Protein AF-A0A2V9QTV0-F1 (afdb_monomer_lite)

Foldseek 3Di:
DAAEEEEAQAQVRLQVCVLCLVVVGFYEYEHQPPVDDDPQDDDRFGNADSDFQWCFFCDPPDPSVVVLVVCVVSVGPLSVQLVVQADDDPRTSGGDRVSSRVVSRVVQVPRPRYHYDNRQDQEDDPVHNYHYDRPPCRDPSNVVRVVVVVVVVVVVVVVVVVVPDPPPDDDDD

Sequence (173 aa):
MRGIRIIGAGLAGSEAAWQCARRGVPVDLYEMRPVRSTPAHQTSDFAELVCSNSLKSESENTAPWLLKEEMRRSGSLLIEIARECAVPAGHALAVDRAQFSARVTEAISREPLIKIHREEVTSIDESEITIIATGPLTSDALAGEIARLSTECVARTFLSEAETEPDSGPDRT

Radius of gyration: 21.35 Å; chains: 1; bounding box: 38×53×77 Å

Structure (mmCIF, N/CA/C/O backbone):
data_AF-A0A2V9QTV0-F1
#
_entry.id   AF-A0A2V9QTV0-F1
#
loop_
_atom_site.group_PDB
_atom_site.id
_atom_site.type_symbol
_atom_site.label_atom_id
_atom_site.label_alt_id
_atom_site.label_comp_id
_atom_site.label_asym_id
_atom_site.label_entity_id
_atom_site.label_seq_id
_atom_site.pdbx_PDB_ins_code
_atom_site.Cartn_x
_atom_site.Cartn_y
_atom_site.Cartn_z
_atom_site.occupancy
_atom_site.B_iso_or_equiv
_atom_site.auth_seq_id
_atom_site.auth_comp_id
_atom_site.auth_asym_id
_atom_site.auth_atom_id
_atom_site.pdbx_PDB_model_num
ATOM 1 N N . MET A 1 1 ? -23.037 -8.102 6.184 1.00 54.50 1 MET A N 1
ATOM 2 C CA . MET A 1 1 ? -21.680 -8.612 6.478 1.00 54.50 1 MET A CA 1
ATOM 3 C C . MET A 1 1 ? -20.924 -7.475 7.153 1.00 54.50 1 MET A C 1
ATOM 5 O O . MET A 1 1 ? -21.114 -6.345 6.721 1.00 54.50 1 MET A O 1
ATOM 9 N N . ARG A 1 2 ? -20.182 -7.723 8.240 1.00 79.31 2 ARG A N 1
ATOM 10 C CA . ARG A 1 2 ? -19.378 -6.675 8.898 1.00 79.31 2 ARG A CA 1
ATOM 11 C C . ARG A 1 2 ? -18.207 -6.329 7.961 1.00 79.31 2 ARG A C 1
ATOM 13 O O . ARG A 1 2 ? -17.613 -7.255 7.415 1.00 79.31 2 ARG A O 1
ATOM 20 N N . GLY A 1 3 ? -17.965 -5.044 7.699 1.00 91.25 3 GLY A N 1
ATOM 21 C CA . GLY A 1 3 ? -16.878 -4.597 6.818 1.00 91.25 3 GLY A CA 1
ATOM 22 C C . GLY A 1 3 ? -15.503 -4.745 7.464 1.00 91.25 3 GLY A C 1
ATOM 23 O O . GLY A 1 3 ? -15.407 -4.991 8.667 1.00 91.25 3 GLY A O 1
ATOM 24 N N . ILE A 1 4 ? -14.453 -4.622 6.654 1.00 97.44 4 ILE A N 1
ATOM 25 C CA . ILE A 1 4 ? -13.061 -4.615 7.118 1.00 97.44 4 ILE A CA 1
ATOM 26 C C . ILE A 1 4 ? -12.554 -3.180 7.117 1.00 97.44 4 ILE A C 1
ATOM 28 O O . ILE A 1 4 ? -12.678 -2.459 6.125 1.00 97.44 4 ILE A O 1
ATOM 32 N N . ARG A 1 5 ? -11.927 -2.787 8.219 1.00 97.94 5 ARG A N 1
ATOM 33 C CA . ARG A 1 5 ? -11.248 -1.504 8.333 1.00 97.94 5 ARG A CA 1
ATOM 34 C C . ARG A 1 5 ? -9.804 -1.644 7.874 1.00 97.94 5 ARG A C 1
ATOM 36 O O . ARG A 1 5 ? -9.120 -2.587 8.263 1.00 97.94 5 ARG A O 1
ATOM 43 N N . ILE A 1 6 ? -9.322 -0.723 7.048 1.00 98.69 6 ILE A N 1
ATOM 44 C CA . ILE A 1 6 ? -7.938 -0.726 6.560 1.00 98.69 6 ILE A CA 1
ATOM 45 C C . ILE A 1 6 ? -7.332 0.648 6.805 1.00 98.69 6 ILE A C 1
ATOM 47 O O . ILE A 1 6 ? -7.857 1.650 6.327 1.00 98.69 6 ILE A O 1
ATOM 51 N N . ILE A 1 7 ? -6.231 0.703 7.552 1.00 98.56 7 ILE A N 1
ATOM 52 C CA . ILE A 1 7 ? -5.574 1.955 7.936 1.00 98.56 7 ILE A CA 1
ATOM 53 C C . ILE A 1 7 ? -4.277 2.120 7.143 1.00 98.56 7 ILE A C 1
ATOM 55 O O . ILE A 1 7 ? -3.339 1.341 7.306 1.00 98.56 7 ILE A O 1
ATOM 59 N N . GLY A 1 8 ? -4.221 3.166 6.320 1.00 98.44 8 GLY A N 1
ATOM 60 C CA . GLY A 1 8 ? -3.129 3.490 5.406 1.00 98.44 8 GLY A CA 1
ATOM 61 C C . GLY A 1 8 ? -3.420 3.017 3.983 1.00 98.44 8 GLY A C 1
ATOM 62 O O . GLY A 1 8 ? -3.658 1.834 3.762 1.00 98.44 8 GLY A O 1
ATOM 63 N N . ALA A 1 9 ? -3.334 3.916 2.999 1.00 98.31 9 ALA A N 1
ATOM 64 C CA . ALA A 1 9 ? -3.532 3.606 1.581 1.00 98.31 9 ALA A CA 1
ATOM 65 C C . ALA A 1 9 ? -2.201 3.603 0.805 1.00 98.31 9 ALA A C 1
ATOM 67 O O . ALA A 1 9 ? -2.104 4.050 -0.340 1.00 98.31 9 ALA A O 1
ATOM 68 N N . GLY A 1 10 ? -1.143 3.080 1.434 1.00 97.81 10 GLY A N 1
ATOM 69 C CA . GLY A 1 10 ? 0.107 2.735 0.751 1.00 97.81 10 GLY A CA 1
ATOM 70 C C . GLY A 1 10 ? -0.064 1.523 -0.175 1.00 97.81 10 GLY A C 1
ATOM 71 O O . GLY A 1 10 ? -1.184 1.113 -0.485 1.00 97.81 10 GLY A O 1
ATOM 72 N N . LEU A 1 11 ? 1.048 0.908 -0.592 1.00 98.19 11 LEU A N 1
ATOM 73 C CA . LEU A 1 11 ? 1.012 -0.295 -1.441 1.00 98.19 11 LEU A CA 1
ATOM 74 C C . LEU A 1 11 ? 0.181 -1.417 -0.788 1.00 98.19 11 LEU A C 1
ATOM 76 O O . LEU A 1 11 ? -0.779 -1.909 -1.371 1.00 98.19 11 LEU A O 1
ATOM 80 N N . ALA A 1 12 ? 0.499 -1.772 0.460 1.00 98.50 12 ALA A N 1
ATOM 81 C CA . ALA A 1 12 ? -0.177 -2.867 1.153 1.00 98.50 12 ALA A CA 1
ATOM 82 C C . ALA A 1 12 ? -1.675 -2.599 1.373 1.00 98.50 12 ALA A C 1
ATOM 84 O O . ALA A 1 12 ? -2.494 -3.471 1.099 1.00 98.50 12 ALA A O 1
ATOM 85 N N . GLY A 1 13 ? -2.046 -1.399 1.826 1.00 98.69 13 GLY A N 1
ATOM 86 C CA . GLY A 1 13 ? -3.443 -1.078 2.121 1.00 98.69 13 GLY A CA 1
ATOM 87 C C . GLY A 1 13 ? -4.319 -0.959 0.878 1.00 98.69 13 GLY A C 1
ATOM 88 O O . GLY A 1 13 ? -5.448 -1.443 0.884 1.00 98.69 13 GLY A O 1
ATOM 89 N N . SER A 1 14 ? -3.782 -0.404 -0.214 1.00 98.69 14 SER A N 1
ATOM 90 C CA . SER A 1 14 ? -4.500 -0.331 -1.495 1.00 98.69 14 SER A CA 1
ATOM 91 C C . SER A 1 14 ? -4.779 -1.727 -2.055 1.00 98.69 14 SER A C 1
ATOM 93 O O . SER A 1 14 ? -5.902 -2.020 -2.461 1.00 98.69 14 SER A O 1
ATOM 95 N N . GLU A 1 15 ? -3.782 -2.617 -2.026 1.00 98.75 15 GLU A N 1
ATOM 96 C CA . GLU A 1 15 ? -3.958 -3.999 -2.479 1.00 98.75 15 GLU A CA 1
ATOM 97 C C . GLU A 1 15 ? -4.890 -4.781 -1.540 1.00 98.75 15 GLU A C 1
ATOM 99 O O . GLU A 1 15 ? -5.775 -5.489 -2.009 1.00 98.75 15 GLU A O 1
ATOM 104 N N . ALA A 1 16 ? -4.780 -4.610 -0.218 1.00 98.75 16 ALA A N 1
ATOM 105 C CA . ALA A 1 16 ? -5.687 -5.247 0.737 1.00 98.75 16 ALA A CA 1
ATOM 106 C C . ALA A 1 16 ? -7.150 -4.823 0.519 1.00 98.75 16 ALA A C 1
ATOM 108 O O . ALA A 1 16 ? -8.038 -5.679 0.489 1.00 98.75 16 ALA A O 1
ATOM 109 N N . ALA A 1 17 ? -7.399 -3.526 0.305 1.00 98.75 17 ALA A N 1
ATOM 110 C CA . ALA A 1 17 ? -8.730 -3.000 0.014 1.00 98.75 17 ALA A CA 1
ATOM 111 C C . ALA A 1 17 ? -9.296 -3.599 -1.279 1.00 98.75 17 ALA A C 1
ATOM 113 O O . ALA A 1 17 ? -10.425 -4.095 -1.294 1.00 98.75 17 ALA A O 1
ATOM 114 N N . TRP A 1 18 ? -8.478 -3.634 -2.335 1.00 98.75 18 TRP A N 1
ATOM 115 C CA . TRP A 1 18 ? -8.844 -4.252 -3.605 1.00 98.75 18 TRP A CA 1
ATOM 116 C C . TRP A 1 18 ? -9.209 -5.729 -3.441 1.00 98.75 18 TRP A C 1
ATOM 118 O O . TRP A 1 18 ? -10.280 -6.166 -3.863 1.00 98.75 18 TRP A O 1
ATOM 128 N N . GLN A 1 19 ? -8.360 -6.504 -2.766 1.00 98.62 19 GLN A N 1
ATOM 129 C CA . GLN A 1 19 ? -8.567 -7.938 -2.573 1.00 98.62 19 GLN A CA 1
ATOM 130 C C . GLN A 1 19 ? -9.820 -8.248 -1.734 1.00 98.62 19 GLN A C 1
ATOM 132 O O . GLN A 1 19 ? -10.504 -9.239 -2.014 1.00 98.62 19 GLN A O 1
ATOM 137 N N . CYS A 1 20 ? -10.154 -7.411 -0.747 1.00 98.19 20 CYS A N 1
ATOM 138 C CA . CYS A 1 20 ? -11.400 -7.527 0.018 1.00 98.19 20 CYS A CA 1
ATOM 139 C C . CYS A 1 20 ? -12.626 -7.252 -0.866 1.00 98.19 20 CYS A C 1
ATOM 141 O O . CYS A 1 20 ? -13.544 -8.076 -0.920 1.00 98.19 20 CYS A O 1
ATOM 143 N N . ALA A 1 21 ? -12.605 -6.158 -1.634 1.00 97.94 21 ALA A N 1
ATOM 144 C CA . ALA A 1 21 ? -13.695 -5.790 -2.535 1.00 97.94 21 ALA A CA 1
ATOM 145 C C . ALA A 1 21 ? -13.945 -6.857 -3.615 1.00 97.94 21 ALA A C 1
ATOM 147 O O . ALA A 1 21 ? -15.086 -7.253 -3.851 1.00 97.94 21 ALA A O 1
ATOM 148 N N . ARG A 1 22 ? -12.883 -7.424 -4.208 1.00 97.81 22 ARG A N 1
ATOM 149 C CA . ARG A 1 22 ? -12.989 -8.530 -5.182 1.00 97.81 22 ARG A CA 1
ATOM 150 C C . ARG A 1 22 ? -13.622 -9.803 -4.604 1.00 97.81 22 ARG A C 1
ATOM 152 O O . ARG A 1 22 ? -14.095 -10.641 -5.366 1.00 97.81 22 ARG A O 1
ATOM 159 N N . ARG A 1 23 ? -13.665 -9.943 -3.275 1.00 97.00 23 ARG A N 1
ATOM 160 C CA . ARG A 1 23 ? -14.323 -11.045 -2.548 1.00 97.00 23 ARG A CA 1
ATOM 161 C C . ARG A 1 23 ? -15.694 -10.660 -1.981 1.00 97.00 23 ARG A C 1
ATOM 163 O O . ARG A 1 23 ? -16.270 -11.426 -1.216 1.00 97.00 23 ARG A O 1
ATOM 170 N N . GLY A 1 24 ? -16.226 -9.494 -2.354 1.00 97.38 24 GLY A N 1
ATOM 171 C CA . GLY A 1 24 ? -17.535 -9.020 -1.904 1.00 97.38 24 GLY A CA 1
ATOM 172 C C . GLY A 1 24 ? -17.557 -8.515 -0.460 1.00 97.38 24 GLY A C 1
ATOM 173 O O . GLY A 1 24 ? -18.635 -8.396 0.121 1.00 97.38 24 GLY A O 1
ATOM 174 N N . VAL A 1 25 ? -16.391 -8.234 0.133 1.00 98.00 25 VAL A N 1
ATOM 175 C CA . VAL A 1 25 ? -16.286 -7.717 1.502 1.00 98.00 25 VAL A CA 1
ATOM 176 C C . VAL A 1 25 ? -16.165 -6.190 1.453 1.00 98.00 25 VAL A C 1
ATOM 178 O O . VAL A 1 25 ? -15.229 -5.694 0.824 1.00 98.00 25 VAL A O 1
ATOM 181 N N . PRO A 1 26 ? -17.084 -5.435 2.086 1.00 98.19 26 PRO A N 1
ATOM 182 C CA . PRO A 1 26 ? -17.003 -3.979 2.117 1.00 98.19 26 PRO A CA 1
ATOM 183 C C . PRO A 1 26 ? -15.820 -3.509 2.969 1.00 98.19 26 PRO A C 1
ATOM 185 O O . PRO A 1 26 ? -15.489 -4.133 3.982 1.00 98.19 26 PRO A O 1
ATOM 188 N N . VAL A 1 27 ? -15.204 -2.404 2.557 1.00 98.62 27 VAL A N 1
ATOM 189 C CA . VAL A 1 27 ? -13.986 -1.848 3.150 1.00 98.62 27 VAL A CA 1
ATOM 190 C C . VAL A 1 27 ? -14.187 -0.388 3.525 1.00 98.62 27 VAL A C 1
ATOM 192 O O . VAL A 1 27 ? -14.636 0.409 2.702 1.00 98.62 27 VAL A O 1
ATOM 195 N N . ASP A 1 28 ? -13.749 -0.027 4.726 1.00 98.38 28 ASP A N 1
ATOM 196 C CA . ASP A 1 28 ? -13.494 1.357 5.119 1.00 98.38 28 ASP A CA 1
ATOM 197 C C . ASP A 1 28 ? -11.974 1.598 5.076 1.00 98.38 28 ASP A C 1
ATOM 199 O O . ASP A 1 28 ? -11.229 1.126 5.939 1.00 98.38 28 ASP A O 1
ATOM 203 N N . LEU A 1 29 ? -11.505 2.286 4.029 1.00 98.75 29 LEU A N 1
ATOM 204 C CA . LEU A 1 29 ? -10.092 2.578 3.778 1.00 98.75 29 LEU A CA 1
ATOM 205 C C . LEU A 1 29 ? -9.747 3.982 4.278 1.00 98.75 29 LEU A C 1
ATOM 207 O O . LEU A 1 29 ? -10.235 4.978 3.744 1.00 98.75 29 LEU A O 1
ATOM 211 N N . TYR A 1 30 ? -8.864 4.056 5.264 1.00 98.62 30 TYR A N 1
ATOM 212 C CA . TYR A 1 30 ? -8.412 5.297 5.880 1.00 98.62 30 TYR A CA 1
ATOM 213 C C . TYR A 1 30 ? -7.056 5.712 5.318 1.00 98.62 30 TYR A C 1
ATOM 215 O O . TYR A 1 30 ? -6.112 4.924 5.289 1.00 98.62 30 TYR A O 1
ATOM 223 N N . GLU A 1 31 ? -6.934 6.971 4.918 1.00 98.31 31 GLU A N 1
ATOM 224 C CA . GLU A 1 31 ? -5.672 7.579 4.510 1.00 98.31 31 GLU A CA 1
ATOM 225 C C . GLU A 1 31 ? -5.560 8.969 5.126 1.00 98.31 31 GLU A C 1
ATOM 227 O O . GLU A 1 31 ? -6.376 9.849 4.853 1.00 98.31 31 GLU A O 1
ATOM 232 N N . MET A 1 32 ? -4.520 9.174 5.934 1.00 97.06 32 MET A N 1
ATOM 233 C CA . MET A 1 32 ? -4.309 10.448 6.615 1.00 97.06 32 MET A CA 1
ATOM 234 C C . MET A 1 32 ? -3.955 11.577 5.643 1.00 97.06 32 MET A C 1
ATOM 236 O O . MET A 1 32 ? -4.240 12.740 5.919 1.00 97.06 32 MET A O 1
ATOM 240 N N . ARG A 1 33 ? -3.370 11.269 4.481 1.00 96.56 33 ARG A N 1
ATOM 241 C CA . ARG A 1 33 ? -3.066 12.257 3.438 1.00 96.56 33 ARG A CA 1
ATOM 242 C C . ARG A 1 33 ? -4.340 12.663 2.680 1.00 96.56 33 ARG A C 1
ATOM 244 O O . ARG A 1 33 ? -5.156 11.801 2.359 1.00 96.56 33 ARG A O 1
ATOM 251 N N . PRO A 1 34 ? -4.512 13.946 2.308 1.00 95.12 34 PRO A N 1
ATOM 252 C CA . PRO A 1 34 ? -3.566 15.052 2.485 1.00 95.12 34 PRO A CA 1
ATOM 253 C C . PRO A 1 34 ? -3.650 15.763 3.845 1.00 95.12 34 PRO A C 1
ATOM 255 O O . PRO A 1 34 ? -2.840 16.652 4.086 1.00 95.12 34 PRO A O 1
ATOM 258 N N . VAL A 1 35 ? -4.601 15.407 4.717 1.00 94.44 35 VAL A N 1
ATOM 259 C CA . VAL A 1 35 ? -4.840 16.099 6.002 1.00 94.44 35 VAL A CA 1
ATOM 260 C C . VAL A 1 35 ? -3.583 16.115 6.875 1.00 94.44 35 VAL A C 1
ATOM 262 O O . VAL A 1 35 ? -3.216 17.158 7.414 1.00 94.44 35 VAL A O 1
ATOM 265 N N . ARG A 1 36 ? -2.878 14.984 6.953 1.00 91.31 36 ARG A N 1
ATOM 266 C CA . ARG A 1 36 ? -1.552 14.861 7.560 1.00 91.31 36 ARG A CA 1
ATOM 267 C C . ARG A 1 36 ? -0.608 14.195 6.566 1.00 91.31 36 ARG A C 1
ATOM 269 O O . ARG A 1 36 ? -0.706 13.000 6.305 1.00 91.31 36 ARG A O 1
ATOM 276 N N . SER A 1 37 ? 0.298 14.979 5.987 1.00 89.62 37 SER A N 1
ATOM 277 C CA . SER A 1 37 ? 1.353 14.446 5.119 1.00 89.62 37 SER A CA 1
ATOM 278 C C . SER A 1 37 ? 2.605 14.071 5.910 1.00 89.62 37 SER A C 1
ATOM 280 O O . SER A 1 37 ? 2.750 14.418 7.083 1.00 89.62 37 SER A O 1
ATOM 282 N N . THR A 1 38 ? 3.527 13.370 5.256 1.00 88.31 38 THR A N 1
ATOM 283 C CA . THR A 1 38 ? 4.869 13.107 5.786 1.00 88.31 38 THR A CA 1
ATOM 284 C C . THR A 1 38 ? 5.915 13.770 4.888 1.00 88.31 38 THR A C 1
ATOM 286 O O . THR A 1 38 ? 5.627 14.025 3.719 1.00 88.31 38 THR A O 1
ATOM 289 N N . PRO A 1 39 ? 7.149 14.004 5.373 1.00 88.81 39 PRO A N 1
ATOM 290 C CA . PRO A 1 39 ? 8.202 14.620 4.561 1.00 88.81 39 PRO A CA 1
ATOM 291 C C . PRO A 1 39 ? 8.572 13.840 3.289 1.00 88.81 39 PRO A C 1
ATOM 293 O O . PRO A 1 39 ? 9.203 14.396 2.397 1.00 88.81 39 PRO A O 1
ATOM 296 N N . ALA A 1 40 ? 8.221 12.551 3.220 1.00 90.81 40 ALA A N 1
ATOM 297 C CA . ALA A 1 40 ? 8.537 11.693 2.084 1.00 90.81 40 ALA A CA 1
ATOM 298 C C . ALA A 1 40 ? 7.463 11.720 0.984 1.00 90.81 40 ALA A C 1
ATOM 300 O O . ALA A 1 40 ? 7.790 11.445 -0.168 1.00 90.81 40 ALA A O 1
ATOM 301 N N . HIS A 1 41 ? 6.209 12.030 1.328 1.00 92.81 41 HIS A N 1
ATOM 302 C CA . HIS A 1 41 ? 5.094 12.024 0.382 1.00 92.81 41 HIS A CA 1
ATOM 303 C C . HIS A 1 41 ? 4.876 13.414 -0.214 1.00 92.81 41 HIS A C 1
ATOM 305 O O . HIS A 1 41 ? 4.865 14.422 0.494 1.00 92.81 41 HIS A O 1
ATOM 311 N N . GLN A 1 42 ? 4.660 13.454 -1.520 1.00 92.50 42 GLN A N 1
ATOM 312 C CA . GLN A 1 42 ? 4.472 14.673 -2.302 1.00 92.50 42 GLN A CA 1
ATOM 313 C C . GLN A 1 42 ? 3.025 14.841 -2.767 1.00 92.50 42 GLN A C 1
ATOM 315 O O . GLN A 1 42 ? 2.651 15.922 -3.219 1.00 92.50 42 GLN A O 1
ATOM 320 N N . THR A 1 43 ? 2.205 13.793 -2.655 1.00 93.88 43 THR A N 1
ATOM 321 C CA . THR A 1 43 ? 0.833 13.779 -3.166 1.00 93.88 43 THR A CA 1
ATOM 322 C C . THR A 1 43 ? -0.167 13.268 -2.126 1.00 93.88 43 THR A C 1
ATOM 324 O O . THR A 1 43 ? 0.187 12.742 -1.067 1.00 93.88 43 THR A O 1
ATOM 327 N N . SER A 1 44 ? -1.453 13.409 -2.448 1.00 95.94 44 SER A N 1
ATOM 328 C CA . SER A 1 44 ? -2.553 12.739 -1.746 1.00 95.94 44 SER A CA 1
ATOM 329 C C . SER A 1 44 ? -2.872 11.352 -2.309 1.00 95.94 44 SER A C 1
ATOM 331 O O . SER A 1 44 ? -3.847 10.731 -1.875 1.00 95.94 44 SER A O 1
ATOM 333 N N . ASP A 1 45 ? -2.115 10.882 -3.295 1.00 98.00 45 ASP A N 1
ATOM 334 C CA . ASP A 1 45 ? -2.444 9.666 -4.018 1.00 98.00 45 ASP A CA 1
ATOM 335 C C . ASP A 1 45 ? -2.102 8.418 -3.198 1.00 98.00 45 ASP A C 1
ATOM 337 O O . ASP A 1 45 ? -1.190 8.374 -2.356 1.00 98.00 45 ASP A O 1
ATOM 341 N N . PHE A 1 46 ? -2.876 7.375 -3.454 1.00 98.50 46 PHE A N 1
ATOM 342 C CA . PHE A 1 46 ? -2.647 6.046 -2.922 1.00 98.50 46 PHE A CA 1
ATOM 343 C C . PHE A 1 46 ? -1.437 5.398 -3.591 1.00 98.50 46 PHE A C 1
ATOM 345 O O . PHE A 1 46 ? -1.067 5.740 -4.714 1.00 98.50 46 PHE A O 1
ATOM 352 N N . ALA A 1 47 ? -0.817 4.451 -2.886 1.00 98.00 47 ALA A N 1
ATOM 353 C CA . ALA A 1 47 ? 0.322 3.678 -3.384 1.00 98.00 47 ALA A CA 1
ATOM 354 C C . ALA A 1 47 ? 1.507 4.527 -3.909 1.00 98.00 47 ALA A C 1
ATOM 356 O O . ALA A 1 47 ? 2.282 4.064 -4.746 1.00 98.00 47 ALA A O 1
ATOM 357 N N . GLU A 1 48 ? 1.676 5.754 -3.406 1.00 97.50 48 GLU A N 1
ATOM 358 C CA . GLU A 1 48 ? 2.782 6.634 -3.788 1.00 97.50 48 GLU A CA 1
ATOM 359 C C . GLU A 1 48 ? 4.149 5.985 -3.498 1.00 97.50 48 GLU A C 1
ATOM 361 O O . GLU A 1 48 ? 4.426 5.513 -2.392 1.00 97.50 48 GLU A O 1
ATOM 366 N N . LEU A 1 49 ? 5.032 5.982 -4.501 1.00 96.19 49 LEU A N 1
ATOM 367 C CA . LEU A 1 49 ? 6.400 5.483 -4.374 1.00 96.19 49 LEU A CA 1
ATOM 368 C C . LEU A 1 49 ? 7.340 6.616 -3.949 1.00 96.19 49 LEU A C 1
ATOM 370 O O . LEU A 1 49 ? 7.741 7.437 -4.766 1.00 96.19 49 LEU A O 1
ATOM 374 N N . VAL A 1 50 ? 7.757 6.633 -2.684 1.00 93.06 50 VAL A N 1
ATOM 375 C CA . VAL A 1 50 ? 8.573 7.733 -2.124 1.00 93.06 50 VAL A CA 1
ATOM 376 C C . VAL A 1 50 ? 10.091 7.560 -2.283 1.00 93.06 50 VAL A C 1
ATOM 378 O O . VAL A 1 50 ? 10.859 8.468 -1.981 1.00 93.06 50 VAL A O 1
ATOM 381 N N . CYS A 1 51 ? 10.556 6.395 -2.745 1.00 90.69 51 CYS A N 1
ATOM 382 C CA . CYS A 1 51 ? 11.981 6.098 -2.917 1.00 90.69 51 CYS A CA 1
ATOM 383 C C . CYS A 1 51 ? 12.308 5.675 -4.360 1.00 90.69 51 CYS A C 1
ATOM 385 O O . CYS A 1 51 ? 12.309 6.493 -5.282 1.00 90.69 51 CYS A O 1
ATOM 387 N N . SER A 1 52 ? 12.598 4.398 -4.594 1.00 92.06 52 SER A N 1
ATOM 388 C CA . SER A 1 52 ? 12.804 3.862 -5.938 1.00 92.06 52 SER A CA 1
ATOM 389 C C . SER A 1 52 ? 11.479 3.761 -6.693 1.00 92.06 52 SER A C 1
ATOM 391 O O . SER A 1 52 ? 10.449 3.437 -6.110 1.00 92.06 52 SER A O 1
ATOM 393 N N . ASN A 1 53 ? 11.512 4.000 -8.003 1.00 94.88 53 ASN A N 1
ATOM 394 C CA . ASN A 1 53 ? 10.402 3.678 -8.900 1.00 94.88 53 ASN A CA 1
ATOM 395 C C . ASN A 1 53 ? 10.487 2.245 -9.457 1.00 94.88 53 ASN A C 1
ATOM 397 O O . ASN A 1 53 ? 9.719 1.889 -10.344 1.00 94.88 53 ASN A O 1
ATOM 401 N N . SER A 1 54 ? 11.437 1.435 -8.979 1.00 96.38 54 SER A N 1
ATOM 402 C CA . SER A 1 54 ? 11.608 0.045 -9.387 1.00 96.38 54 SER A CA 1
ATOM 403 C C . SER A 1 54 ? 10.882 -0.908 -8.440 1.00 96.38 54 SER A C 1
ATOM 405 O O . SER A 1 54 ? 11.194 -0.987 -7.253 1.00 96.38 54 SER A O 1
ATOM 407 N N . LEU A 1 55 ? 10.008 -1.734 -9.009 1.00 96.12 55 LEU A N 1
ATOM 408 C CA . LEU A 1 55 ? 9.404 -2.923 -8.405 1.00 96.12 55 LEU A CA 1
ATOM 409 C C . LEU A 1 55 ? 10.264 -4.177 -8.646 1.00 96.12 55 LEU A C 1
ATOM 411 O O . LEU A 1 55 ? 9.758 -5.297 -8.772 1.00 96.12 55 LEU A O 1
ATOM 415 N N . LYS A 1 56 ? 11.588 -3.980 -8.711 1.00 97.00 56 LYS A N 1
ATOM 416 C CA . LYS A 1 56 ? 12.623 -5.016 -8.826 1.00 97.00 56 LYS A CA 1
ATOM 417 C C . LYS A 1 56 ? 12.543 -5.844 -10.119 1.00 97.00 56 LYS A C 1
ATOM 419 O O . LYS A 1 56 ? 11.778 -5.553 -11.035 1.00 97.00 56 LYS A O 1
ATOM 424 N N . SER A 1 57 ? 13.418 -6.846 -10.194 1.00 95.88 57 SER A N 1
ATOM 425 C CA . SER A 1 57 ? 13.654 -7.704 -11.359 1.00 95.88 57 SER A CA 1
ATOM 426 C C . SER A 1 57 ? 12.378 -8.326 -11.921 1.00 95.88 57 SER A C 1
ATOM 428 O O . SER A 1 57 ? 11.557 -8.849 -11.172 1.00 95.88 57 SER A O 1
ATOM 430 N N . GLU A 1 58 ? 12.244 -8.274 -13.237 1.00 95.50 58 GLU A N 1
ATOM 431 C CA . GLU A 1 58 ? 11.258 -8.955 -14.075 1.00 95.50 58 GLU A CA 1
ATOM 432 C C . GLU A 1 58 ? 11.881 -10.150 -14.820 1.00 95.50 58 GLU A C 1
ATOM 434 O O . GLU A 1 58 ? 11.220 -10.797 -15.624 1.00 95.50 58 GLU A O 1
ATOM 439 N N . SER A 1 59 ? 13.151 -10.465 -14.549 1.00 96.50 59 SER A N 1
ATOM 440 C CA . SER A 1 59 ? 13.780 -11.681 -15.058 1.00 96.50 59 SER A CA 1
ATOM 441 C C . SER A 1 59 ? 13.172 -12.917 -14.402 1.00 96.50 59 SER A C 1
ATOM 443 O O . SER A 1 59 ? 13.116 -13.003 -13.168 1.00 96.50 59 SER A O 1
ATOM 445 N N . GLU A 1 60 ? 12.778 -13.881 -15.232 1.00 94.62 60 GLU A N 1
ATOM 446 C CA . GLU A 1 60 ? 12.243 -15.170 -14.798 1.00 94.62 60 GLU A CA 1
ATOM 447 C C . GLU A 1 60 ? 13.162 -15.861 -13.783 1.00 94.62 60 GLU A C 1
ATOM 449 O O . GLU A 1 60 ? 14.385 -15.701 -13.802 1.00 94.62 60 GLU A O 1
ATOM 454 N N . ASN A 1 61 ? 12.560 -16.636 -12.878 1.00 92.75 61 ASN A N 1
ATOM 455 C CA . ASN A 1 61 ? 13.241 -17.388 -11.815 1.00 92.75 61 ASN A CA 1
ATOM 456 C C . ASN A 1 61 ? 13.984 -16.540 -10.764 1.00 92.75 61 ASN A C 1
ATOM 458 O O . ASN A 1 61 ? 14.689 -17.086 -9.917 1.00 92.75 61 ASN A O 1
ATOM 462 N N . THR A 1 62 ? 13.808 -15.216 -10.755 1.00 97.50 62 THR A N 1
ATOM 463 C CA . THR A 1 62 ? 14.240 -14.377 -9.627 1.00 97.50 62 THR A CA 1
ATOM 464 C C . THR A 1 62 ? 13.146 -14.295 -8.560 1.00 97.50 62 THR A C 1
ATOM 466 O O . THR A 1 62 ? 11.961 -14.306 -8.885 1.00 97.50 62 THR A O 1
ATOM 469 N N . ALA A 1 63 ? 13.518 -14.165 -7.281 1.00 97.94 63 ALA A N 1
ATOM 470 C CA . ALA A 1 63 ? 12.536 -14.070 -6.193 1.00 97.94 63 ALA A CA 1
ATOM 471 C C . ALA A 1 63 ? 11.507 -12.928 -6.380 1.00 97.94 63 ALA A C 1
ATOM 473 O O . ALA A 1 63 ? 10.317 -13.178 -6.192 1.00 97.94 63 ALA A O 1
ATOM 474 N N . PRO A 1 64 ? 11.890 -11.705 -6.818 1.00 97.44 64 PRO A N 1
ATOM 475 C CA . PRO A 1 64 ? 10.909 -10.654 -7.086 1.00 97.44 64 PRO A CA 1
ATOM 476 C C . PRO A 1 64 ? 9.975 -10.982 -8.251 1.00 97.44 64 PRO A C 1
ATOM 478 O O . PRO A 1 64 ? 8.804 -10.617 -8.208 1.00 97.44 64 PRO A O 1
ATOM 481 N N . TRP A 1 65 ? 10.476 -11.656 -9.289 1.00 97.69 65 TRP A N 1
ATOM 482 C CA . TRP A 1 65 ? 9.638 -12.098 -10.399 1.00 97.69 65 TRP A CA 1
ATOM 483 C C . TRP A 1 65 ? 8.627 -13.149 -9.943 1.00 97.69 65 TRP A C 1
ATOM 485 O O . TRP A 1 65 ? 7.451 -13.011 -10.260 1.00 97.69 65 TRP A O 1
ATOM 495 N N . LEU A 1 66 ? 9.056 -14.136 -9.147 1.00 98.12 66 LEU A N 1
ATOM 496 C CA . LEU A 1 66 ? 8.167 -15.181 -8.635 1.00 98.12 66 LEU A CA 1
ATOM 497 C C . LEU A 1 66 ? 7.040 -14.585 -7.784 1.00 98.12 66 LEU A C 1
ATOM 499 O O . LEU A 1 66 ? 5.877 -14.892 -8.020 1.00 98.12 66 LEU A O 1
ATOM 503 N N . LEU A 1 67 ? 7.367 -13.661 -6.875 1.00 98.19 67 LEU A N 1
ATOM 504 C CA . LEU A 1 67 ? 6.353 -12.964 -6.082 1.00 98.19 67 LEU A CA 1
ATOM 505 C C . LEU A 1 67 ? 5.365 -12.199 -6.976 1.00 98.19 67 LEU A C 1
ATOM 507 O O . LEU A 1 67 ? 4.156 -12.266 -6.778 1.00 98.19 67 LEU A O 1
ATOM 511 N N . LYS A 1 68 ? 5.855 -11.493 -8.001 1.00 97.56 68 LYS A N 1
ATOM 512 C CA . LYS A 1 68 ? 4.976 -10.791 -8.949 1.00 97.56 68 LYS A CA 1
ATOM 513 C C . LYS A 1 68 ? 4.112 -11.751 -9.757 1.00 97.56 68 LYS A C 1
ATOM 515 O O . LYS A 1 68 ? 2.974 -11.415 -10.065 1.00 97.56 68 LYS A O 1
AT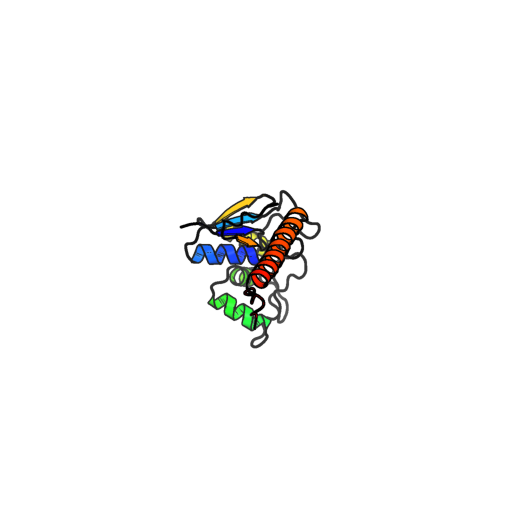OM 520 N N . GLU A 1 69 ? 4.619 -12.930 -10.084 1.00 97.75 69 GLU A N 1
ATOM 521 C CA . GLU A 1 69 ? 3.855 -13.966 -10.769 1.00 97.75 69 GLU A CA 1
ATOM 522 C C . GLU A 1 69 ? 2.729 -14.523 -9.884 1.00 97.75 69 GLU A C 1
ATOM 524 O O . GLU A 1 69 ? 1.590 -14.647 -10.337 1.00 97.75 69 GLU A O 1
ATOM 529 N N . GLU A 1 70 ? 2.988 -14.756 -8.597 1.00 97.94 70 GLU A N 1
ATOM 530 C CA . GLU A 1 70 ? 1.951 -15.106 -7.615 1.00 97.94 70 GLU A CA 1
ATOM 531 C C . GLU A 1 70 ? 0.901 -13.993 -7.482 1.00 97.94 70 GLU A C 1
ATOM 533 O O . GLU A 1 70 ? -0.306 -14.257 -7.487 1.00 97.94 70 GLU A O 1
ATOM 538 N N . MET A 1 71 ? 1.344 -12.734 -7.443 1.00 98.19 71 MET A N 1
ATOM 539 C CA . MET A 1 71 ? 0.461 -11.568 -7.399 1.00 98.19 71 MET A CA 1
ATOM 540 C C . MET A 1 71 ? -0.400 -11.443 -8.666 1.00 98.19 71 MET A C 1
ATOM 542 O O . MET A 1 71 ? -1.589 -11.144 -8.557 1.00 98.19 71 MET A O 1
ATOM 546 N N . ARG A 1 72 ? 0.139 -11.727 -9.862 1.00 97.50 72 ARG A N 1
ATOM 547 C CA . ARG A 1 72 ? -0.644 -11.760 -11.116 1.00 97.50 72 ARG A CA 1
ATOM 548 C C . ARG A 1 72 ? -1.730 -12.816 -11.071 1.00 97.50 72 ARG A C 1
ATOM 550 O O . ARG A 1 72 ? -2.880 -12.524 -11.382 1.00 97.50 72 ARG A O 1
ATOM 557 N N . ARG A 1 73 ? -1.381 -14.030 -10.643 1.00 97.81 73 ARG A N 1
ATOM 558 C CA . ARG A 1 73 ? -2.337 -15.141 -10.504 1.00 97.81 73 ARG A CA 1
ATOM 559 C C . ARG A 1 73 ? -3.411 -14.854 -9.459 1.00 97.81 73 ARG A C 1
ATOM 561 O O . ARG A 1 73 ? -4.520 -15.362 -9.574 1.00 97.81 73 ARG A O 1
ATOM 568 N N . SER A 1 74 ? -3.091 -14.008 -8.484 1.00 97.56 74 SER A N 1
ATOM 569 C CA . SER A 1 74 ? -4.016 -13.537 -7.450 1.00 97.56 74 SER A CA 1
ATOM 570 C C . SER A 1 74 ? -4.842 -12.311 -7.870 1.00 97.56 74 SER A C 1
ATOM 572 O O . SER A 1 74 ? -5.622 -11.806 -7.064 1.00 97.56 74 SER A O 1
ATOM 574 N N . GLY A 1 75 ? -4.691 -11.817 -9.105 1.00 98.06 75 GLY A N 1
ATOM 575 C CA . GLY A 1 75 ? -5.426 -10.652 -9.606 1.00 98.06 75 GLY A CA 1
ATOM 576 C C . GLY A 1 75 ? -5.016 -9.337 -8.938 1.00 98.06 75 GLY A C 1
ATOM 577 O O . GLY A 1 75 ? -5.883 -8.548 -8.562 1.00 98.06 75 GLY A O 1
ATOM 578 N N . SER A 1 76 ? -3.711 -9.125 -8.727 1.00 98.62 76 SER A N 1
ATOM 579 C CA . SER A 1 76 ? -3.198 -7.904 -8.095 1.00 98.62 76 SER A CA 1
ATOM 580 C C . SER A 1 76 ? -3.422 -6.657 -8.9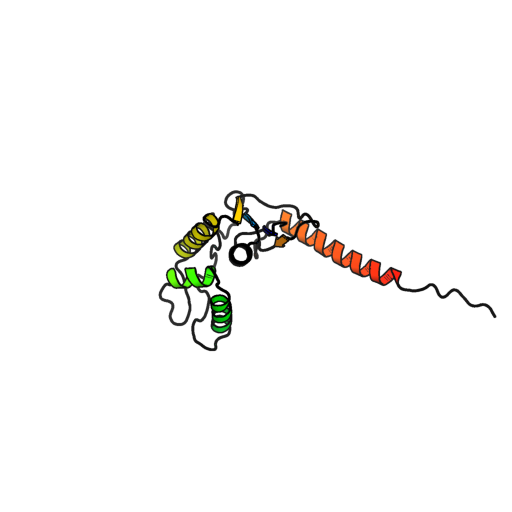47 1.00 98.62 76 SER A C 1
ATOM 582 O O . SER A 1 76 ? -2.917 -6.565 -10.069 1.00 98.62 76 SER A O 1
ATOM 584 N N . LEU A 1 77 ? -4.081 -5.661 -8.347 1.00 98.69 77 LEU A N 1
ATOM 585 C CA . LEU A 1 77 ? -4.289 -4.345 -8.952 1.00 98.69 77 LEU A CA 1
ATOM 586 C C . LEU A 1 77 ? -2.961 -3.621 -9.173 1.00 98.69 77 LEU A C 1
ATOM 588 O O . LEU A 1 77 ? -2.728 -3.042 -10.233 1.00 98.69 77 LEU A O 1
ATOM 592 N N . LEU A 1 78 ? -2.075 -3.652 -8.173 1.00 98.50 78 LEU A N 1
ATOM 593 C CA . LEU A 1 78 ? -0.811 -2.925 -8.247 1.00 98.50 78 LEU A CA 1
ATOM 594 C C . LEU A 1 78 ? 0.093 -3.472 -9.349 1.00 98.50 78 LEU A C 1
ATOM 596 O O . LEU A 1 78 ? 0.727 -2.690 -10.051 1.00 98.50 78 LEU A O 1
ATOM 600 N N . ILE A 1 79 ? 0.158 -4.794 -9.533 1.00 98.44 79 ILE A N 1
ATOM 601 C CA . ILE A 1 79 ? 0.985 -5.376 -10.598 1.00 98.44 79 ILE A CA 1
ATOM 602 C C . ILE A 1 79 ? 0.384 -5.122 -11.980 1.00 98.44 79 ILE A C 1
ATOM 604 O O . ILE A 1 79 ? 1.142 -4.887 -12.922 1.00 98.44 79 ILE A O 1
ATOM 608 N N . GLU A 1 80 ? -0.942 -5.121 -12.111 1.00 98.50 80 GLU A N 1
ATOM 609 C CA . GLU A 1 80 ? -1.620 -4.739 -13.353 1.00 98.50 80 GLU A CA 1
ATOM 610 C C . GLU A 1 80 ? -1.269 -3.297 -13.749 1.00 98.50 80 GLU A C 1
ATOM 612 O O . GLU A 1 80 ? -0.658 -3.075 -14.798 1.00 98.50 80 GLU A O 1
ATOM 617 N N . ILE A 1 81 ? -1.520 -2.337 -12.852 1.00 98.75 81 ILE A N 1
ATOM 618 C CA . ILE A 1 81 ? -1.249 -0.914 -13.098 1.00 98.75 81 ILE A CA 1
ATOM 619 C C . ILE A 1 81 ? 0.248 -0.658 -13.293 1.00 98.75 81 ILE A C 1
ATOM 621 O O . ILE A 1 81 ? 0.633 0.141 -14.147 1.00 98.75 81 ILE A O 1
ATOM 625 N N . ALA A 1 82 ? 1.120 -1.352 -12.556 1.00 98.38 82 ALA A N 1
ATOM 626 C CA . ALA A 1 82 ? 2.561 -1.206 -12.723 1.00 98.38 82 ALA A CA 1
ATOM 627 C C . ALA A 1 82 ? 3.035 -1.574 -14.133 1.00 98.38 82 ALA A C 1
ATOM 629 O O . ALA A 1 82 ? 3.937 -0.922 -14.655 1.00 98.38 82 ALA A O 1
ATOM 630 N N . ARG A 1 83 ? 2.448 -2.600 -14.763 1.00 97.12 83 ARG A N 1
ATOM 631 C CA . ARG A 1 83 ? 2.807 -2.973 -16.142 1.00 97.12 83 ARG A CA 1
ATOM 632 C C . ARG A 1 83 ? 2.382 -1.909 -17.146 1.00 97.12 83 ARG A C 1
ATOM 634 O O . ARG A 1 83 ? 3.103 -1.666 -18.106 1.00 97.12 83 ARG A O 1
ATOM 641 N N . GLU A 1 84 ? 1.236 -1.284 -16.922 1.00 98.06 84 GLU A N 1
ATOM 642 C CA . GLU A 1 84 ? 0.693 -0.245 -17.798 1.00 98.06 84 GLU A CA 1
ATOM 643 C C . GLU A 1 84 ? 1.431 1.094 -17.646 1.00 98.06 84 GLU A C 1
ATOM 645 O O . GLU A 1 84 ? 1.572 1.831 -18.617 1.00 98.06 84 GLU A O 1
ATOM 650 N N . CYS A 1 85 ? 1.955 1.382 -16.452 1.00 98.12 85 CYS A N 1
ATOM 651 C CA . CYS A 1 85 ? 2.766 2.569 -16.167 1.00 98.12 85 CYS A CA 1
ATOM 652 C C . CYS A 1 85 ? 4.278 2.317 -16.326 1.00 98.12 85 CYS A C 1
ATOM 654 O O . CYS A 1 85 ? 5.085 3.095 -15.810 1.00 98.12 85 CYS A O 1
ATOM 656 N N . ALA A 1 86 ? 4.681 1.211 -16.959 1.00 97.81 86 ALA A N 1
ATOM 657 C CA . ALA A 1 86 ? 6.076 0.797 -17.013 1.00 97.81 86 ALA A CA 1
ATOM 658 C C . ALA A 1 86 ? 6.943 1.749 -17.857 1.00 97.81 86 ALA A C 1
ATOM 660 O O . ALA A 1 86 ? 6.555 2.185 -18.940 1.00 97.81 86 ALA A O 1
ATOM 661 N N . VAL A 1 87 ? 8.163 2.013 -17.386 1.00 97.69 87 VAL A N 1
ATOM 662 C CA . VAL A 1 87 ? 9.194 2.793 -18.089 1.00 97.69 87 VAL A CA 1
ATOM 663 C C . VAL A 1 87 ? 10.451 1.941 -18.318 1.00 97.69 87 VAL A C 1
ATOM 665 O O . VAL A 1 87 ? 10.691 0.996 -17.561 1.00 97.69 87 VAL A O 1
ATOM 668 N N . PRO A 1 88 ? 11.286 2.239 -19.336 1.00 96.38 88 PRO A N 1
ATOM 669 C CA . PRO A 1 88 ? 12.492 1.456 -19.610 1.00 96.38 88 PRO A CA 1
ATOM 670 C C . PRO A 1 88 ? 13.445 1.379 -18.403 1.00 96.38 88 PRO A C 1
ATOM 672 O O . PRO A 1 88 ? 13.906 2.406 -17.909 1.00 96.38 88 PRO A O 1
ATOM 675 N N . ALA A 1 89 ? 13.769 0.162 -17.944 1.00 93.44 89 ALA A N 1
ATOM 676 C CA . ALA A 1 89 ? 14.647 -0.065 -16.785 1.00 93.44 89 ALA A CA 1
ATOM 677 C C . ALA A 1 89 ? 15.443 -1.385 -16.849 1.00 93.44 89 ALA A C 1
ATOM 679 O O . ALA A 1 89 ? 15.697 -2.042 -15.833 1.00 93.44 89 ALA A O 1
ATOM 680 N N . GLY A 1 90 ? 15.848 -1.787 -18.058 1.00 92.25 90 GLY A N 1
ATOM 681 C CA . GLY A 1 90 ? 16.588 -3.028 -18.284 1.00 92.25 90 GLY A CA 1
ATOM 682 C C . GLY A 1 90 ? 15.771 -4.245 -17.853 1.00 92.25 90 GLY A C 1
ATOM 683 O O . GLY A 1 90 ? 14.692 -4.487 -18.382 1.00 92.25 90 GLY A O 1
ATOM 684 N N . HIS A 1 91 ? 16.284 -4.998 -16.881 1.00 92.69 91 HIS A N 1
ATOM 685 C CA . HIS A 1 91 ? 15.627 -6.198 -16.358 1.00 92.69 91 HIS A CA 1
ATOM 686 C C . HIS A 1 91 ? 14.637 -5.930 -15.223 1.00 92.69 91 HIS A C 1
ATOM 688 O O . HIS A 1 91 ? 14.064 -6.879 -14.704 1.00 92.69 91 HIS A O 1
ATOM 694 N N . ALA A 1 92 ? 14.457 -4.689 -14.774 1.00 95.69 92 ALA A N 1
ATOM 695 C CA . ALA A 1 92 ? 13.528 -4.374 -13.696 1.00 95.69 92 ALA A CA 1
ATOM 696 C C . ALA A 1 92 ? 12.183 -3.876 -14.231 1.00 95.69 92 ALA A C 1
ATOM 698 O O . ALA A 1 92 ? 12.123 -3.184 -15.244 1.00 95.69 92 ALA A O 1
ATOM 699 N N . LEU A 1 93 ? 11.113 -4.147 -13.485 1.00 96.81 93 LEU A N 1
ATOM 700 C CA . LEU A 1 93 ? 9.854 -3.432 -13.649 1.00 96.81 93 LEU A CA 1
ATOM 701 C C . LEU A 1 93 ? 9.992 -2.083 -12.944 1.00 96.81 93 LEU A C 1
ATOM 703 O O . LEU A 1 93 ? 9.944 -2.030 -11.718 1.00 96.81 93 LEU A O 1
ATOM 707 N N . ALA A 1 94 ? 10.219 -1.007 -13.691 1.00 97.81 94 ALA A N 1
ATOM 708 C CA . ALA A 1 94 ? 10.146 0.351 -13.162 1.00 97.81 94 ALA A CA 1
ATOM 709 C C . ALA A 1 94 ? 8.923 1.067 -13.717 1.00 97.81 94 ALA A C 1
ATOM 711 O O . ALA A 1 94 ? 8.500 0.775 -14.832 1.00 97.81 94 ALA A O 1
ATOM 712 N N . VAL A 1 95 ? 8.377 2.003 -12.946 1.00 98.31 95 VAL A N 1
ATOM 713 C CA . VAL A 1 95 ? 7.143 2.715 -13.293 1.00 98.31 95 VAL A CA 1
ATOM 714 C C . VAL A 1 95 ? 7.348 4.225 -13.321 1.00 98.31 95 VAL A C 1
ATOM 716 O O . VAL A 1 95 ? 8.238 4.763 -12.650 1.00 98.31 95 VAL A O 1
ATOM 719 N N . ASP A 1 96 ? 6.503 4.926 -14.067 1.00 98.12 96 ASP A N 1
ATOM 720 C CA . ASP A 1 96 ? 6.252 6.340 -13.815 1.00 98.12 96 ASP A CA 1
ATOM 721 C C . ASP A 1 96 ? 5.484 6.463 -12.491 1.00 98.12 96 ASP A C 1
ATOM 723 O O . ASP A 1 96 ? 4.377 5.940 -12.349 1.00 98.12 96 ASP A O 1
ATOM 727 N N . ARG A 1 97 ? 6.096 7.111 -11.493 1.00 97.50 97 ARG A N 1
ATOM 728 C CA . ARG A 1 97 ? 5.547 7.161 -10.129 1.00 97.50 97 ARG A CA 1
ATOM 729 C C . ARG A 1 97 ? 4.201 7.877 -10.071 1.00 97.50 97 ARG A C 1
ATOM 731 O O . ARG A 1 97 ? 3.317 7.411 -9.362 1.00 97.50 97 ARG A O 1
ATOM 738 N N . ALA A 1 98 ? 4.072 8.988 -10.796 1.00 96.69 98 ALA A N 1
ATOM 739 C CA . ALA A 1 98 ? 2.886 9.831 -10.749 1.00 96.69 98 ALA A CA 1
ATOM 740 C C . ALA A 1 98 ? 1.722 9.161 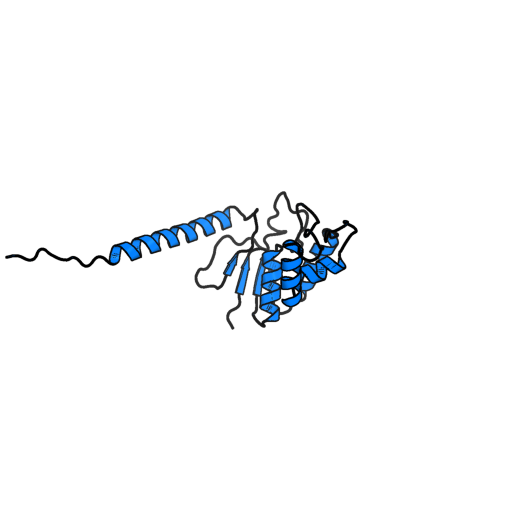-11.483 1.00 96.69 98 ALA A C 1
ATOM 742 O O . ALA A 1 98 ? 0.611 9.118 -10.961 1.00 96.69 98 ALA A O 1
ATOM 743 N N . GLN A 1 99 ? 1.973 8.561 -12.654 1.00 98.25 99 GLN A N 1
ATOM 744 C CA . GLN A 1 99 ? 0.938 7.770 -13.326 1.00 98.25 99 GLN A CA 1
ATOM 745 C C . GLN A 1 99 ? 0.531 6.549 -12.505 1.00 98.25 99 GLN A C 1
ATOM 747 O O . GLN A 1 99 ? -0.653 6.230 -12.436 1.00 98.25 99 GLN A O 1
ATOM 752 N N . PHE A 1 100 ? 1.490 5.861 -11.880 1.00 98.75 100 PHE A N 1
ATOM 753 C CA . PHE A 1 100 ? 1.204 4.701 -11.044 1.00 98.75 100 PHE A CA 1
ATOM 754 C C . PHE A 1 100 ? 0.273 5.058 -9.877 1.00 98.75 100 PHE A C 1
ATOM 756 O O . PHE A 1 100 ? -0.802 4.469 -9.762 1.00 98.75 100 PHE A O 1
ATOM 763 N N . SER A 1 101 ? 0.630 6.050 -9.055 1.00 98.44 101 SER A N 1
ATOM 764 C CA . SER A 1 101 ? -0.181 6.441 -7.894 1.00 98.44 101 SER A CA 1
ATOM 765 C C . SER A 1 101 ? -1.550 6.999 -8.293 1.00 98.44 101 SER A C 1
ATOM 767 O O . SER A 1 101 ? -2.565 6.639 -7.690 1.00 98.44 101 SER A O 1
ATOM 769 N N . ALA A 1 102 ? -1.610 7.812 -9.352 1.00 98.62 102 ALA A N 1
ATOM 770 C CA . ALA A 1 102 ? -2.862 8.380 -9.843 1.00 98.62 102 ALA A CA 1
ATOM 771 C C . ALA A 1 102 ? -3.835 7.289 -10.315 1.00 98.62 102 ALA A C 1
ATOM 773 O O . ALA A 1 102 ? -5.012 7.308 -9.951 1.00 98.62 102 ALA A O 1
ATOM 774 N N . ARG A 1 103 ? -3.347 6.293 -11.066 1.00 98.75 103 ARG A N 1
ATOM 775 C CA . ARG A 1 103 ? -4.189 5.201 -11.578 1.00 98.75 103 ARG A CA 1
ATOM 776 C C . ARG A 1 103 ? -4.634 4.240 -10.482 1.00 98.75 103 ARG A C 1
ATOM 778 O O . ARG A 1 103 ? -5.783 3.805 -10.505 1.00 98.75 103 ARG A O 1
ATOM 785 N N . VAL A 1 104 ? -3.782 3.959 -9.490 1.00 98.81 104 VAL A N 1
ATOM 786 C CA . VAL A 1 104 ? -4.206 3.196 -8.300 1.00 98.81 104 VAL A CA 1
ATOM 787 C C . VAL A 1 104 ? -5.312 3.950 -7.563 1.00 98.81 104 VAL A C 1
ATOM 789 O O . VAL A 1 104 ? -6.339 3.366 -7.222 1.00 98.81 104 VAL A O 1
ATOM 792 N N . THR A 1 105 ? -5.136 5.258 -7.369 1.00 98.75 105 THR A N 1
ATOM 793 C CA . THR A 1 105 ? -6.131 6.110 -6.706 1.00 98.75 105 THR A CA 1
ATOM 794 C C . THR A 1 105 ? -7.458 6.110 -7.453 1.00 98.75 105 THR A C 1
ATOM 796 O O . THR A 1 105 ? -8.505 5.934 -6.830 1.00 98.75 105 THR A O 1
ATOM 799 N N . GLU A 1 106 ? -7.432 6.256 -8.777 1.00 98.69 106 GLU A N 1
ATOM 800 C CA . GLU A 1 106 ? -8.623 6.224 -9.628 1.00 98.69 106 GLU A CA 1
ATOM 801 C C . GLU A 1 106 ? -9.357 4.880 -9.537 1.00 98.69 106 GLU A C 1
ATOM 803 O O . GLU A 1 106 ? -10.573 4.862 -9.339 1.00 98.69 106 GLU A O 1
ATOM 808 N N . ALA A 1 107 ? -8.630 3.764 -9.640 1.00 98.75 107 ALA A N 1
ATOM 809 C CA . ALA A 1 107 ? -9.211 2.426 -9.578 1.00 98.75 107 ALA A CA 1
ATOM 810 C C . ALA A 1 107 ? -9.876 2.152 -8.220 1.00 98.75 107 ALA A C 1
ATOM 812 O O . ALA A 1 107 ? -11.038 1.749 -8.176 1.00 98.75 107 ALA A O 1
ATOM 813 N N . ILE A 1 108 ? -9.178 2.442 -7.117 1.00 98.75 108 ILE A N 1
ATOM 814 C CA . ILE A 1 108 ? -9.709 2.261 -5.759 1.00 98.75 108 ILE A CA 1
ATOM 815 C C . ILE A 1 108 ? -10.902 3.189 -5.503 1.00 98.75 108 ILE A C 1
ATOM 817 O O . ILE A 1 108 ? -11.900 2.756 -4.937 1.00 98.75 108 ILE A O 1
ATOM 821 N N . SER A 1 109 ? -10.844 4.444 -5.956 1.00 98.56 109 SER A N 1
ATOM 822 C CA . SER A 1 109 ? -11.925 5.418 -5.733 1.00 98.56 109 SER A CA 1
ATOM 823 C C . SER A 1 109 ? -13.202 5.111 -6.518 1.00 98.56 109 SER A C 1
ATOM 825 O O . SER A 1 109 ? -14.265 5.628 -6.180 1.00 98.56 109 SER A O 1
ATOM 827 N N . ARG A 1 110 ? -13.114 4.299 -7.577 1.00 98.50 110 ARG A N 1
ATOM 828 C CA . ARG A 1 110 ? -14.268 3.861 -8.377 1.00 98.50 110 ARG A CA 1
ATOM 829 C C . ARG A 1 110 ? -14.898 2.563 -7.885 1.00 98.50 110 ARG A C 1
ATOM 831 O O . ARG A 1 110 ? -15.968 2.204 -8.371 1.00 98.50 110 ARG A O 1
ATOM 838 N N . GLU A 1 111 ? -14.256 1.856 -6.963 1.00 98.44 111 GLU A N 1
ATOM 839 C CA . GLU A 1 111 ? -14.757 0.587 -6.451 1.00 98.44 111 GLU A CA 1
ATOM 840 C C . GLU A 1 111 ? -15.895 0.820 -5.436 1.00 98.44 111 GLU A C 1
ATOM 842 O O . GLU A 1 111 ? -15.645 1.353 -4.355 1.00 98.44 111 GLU A O 1
ATOM 847 N N . PRO A 1 112 ? -17.143 0.401 -5.724 1.00 98.19 112 PRO A N 1
ATOM 848 C CA . PRO A 1 112 ? -18.296 0.685 -4.864 1.00 98.19 112 PRO A CA 1
ATOM 849 C C . PRO A 1 112 ? -18.230 0.046 -3.471 1.00 98.19 112 PRO A C 1
ATOM 851 O O . PRO A 1 112 ? -18.918 0.511 -2.562 1.00 98.19 112 PRO A O 1
ATOM 854 N N . LEU A 1 113 ? -17.444 -1.020 -3.288 1.00 98.31 113 LEU A N 1
ATOM 855 C CA . LEU A 1 113 ? -17.266 -1.658 -1.981 1.00 98.31 113 LEU A CA 1
ATOM 856 C C . LEU A 1 113 ? -16.187 -1.001 -1.112 1.00 98.31 113 LEU A C 1
ATOM 858 O O . LEU A 1 113 ? -16.042 -1.404 0.041 1.00 98.31 113 LEU A O 1
ATOM 862 N N . ILE A 1 114 ? -15.448 -0.012 -1.623 1.00 98.69 114 ILE A N 1
ATOM 863 C CA . ILE A 1 114 ? -14.402 0.684 -0.870 1.00 98.69 114 ILE A CA 1
ATOM 864 C C . ILE A 1 114 ? -14.874 2.102 -0.550 1.00 98.69 114 ILE A C 1
ATOM 866 O O . ILE A 1 114 ? -14.972 2.967 -1.419 1.00 98.69 114 ILE A O 1
ATOM 870 N N . LYS A 1 115 ? -15.125 2.365 0.731 1.00 98.56 115 LYS A N 1
ATOM 871 C CA . LYS A 1 115 ? -15.386 3.707 1.243 1.00 98.56 115 LYS A CA 1
ATOM 872 C C . LYS A 1 115 ? -14.079 4.333 1.714 1.00 98.56 115 LYS A C 1
ATOM 874 O O . LYS A 1 115 ? -13.403 3.793 2.583 1.00 98.56 115 LYS A O 1
ATOM 879 N N . ILE A 1 116 ? -13.734 5.481 1.141 1.00 98.69 116 ILE A N 1
ATOM 880 C CA . ILE A 1 116 ? -12.498 6.201 1.459 1.00 98.69 116 ILE A CA 1
ATOM 881 C C . ILE A 1 116 ? -12.761 7.242 2.547 1.00 98.69 116 ILE A C 1
ATOM 883 O O . ILE A 1 116 ? -13.657 8.077 2.410 1.00 98.69 116 ILE A O 1
ATOM 887 N N . HIS A 1 117 ? -11.911 7.245 3.570 1.00 98.38 117 HIS A N 1
ATOM 888 C CA . HIS A 1 117 ? -11.882 8.234 4.645 1.00 98.38 117 HIS A CA 1
ATOM 889 C C . HIS A 1 117 ? -10.541 8.968 4.621 1.00 98.38 117 HIS A C 1
ATOM 891 O O . HIS A 1 117 ? -9.477 8.353 4.707 1.00 98.38 117 HIS A O 1
ATOM 897 N N . ARG A 1 118 ? -10.586 10.293 4.465 1.00 97.94 118 ARG A N 1
ATOM 898 C CA . ARG A 1 118 ? -9.398 11.157 4.405 1.00 97.94 118 ARG A CA 1
ATOM 899 C C . ARG A 1 118 ? -9.134 11.779 5.771 1.00 97.94 118 ARG A C 1
ATOM 901 O O . ARG A 1 118 ? -9.404 12.958 5.975 1.00 97.94 118 ARG A O 1
ATOM 908 N N . GLU A 1 119 ? -8.656 10.969 6.707 1.00 97.06 119 GLU A N 1
ATOM 909 C CA . GLU A 1 119 ? -8.394 11.381 8.086 1.00 97.06 119 GLU A CA 1
ATOM 910 C C . GLU A 1 119 ? -7.298 10.538 8.742 1.00 97.06 119 GLU A C 1
ATOM 912 O O . GLU A 1 119 ? -7.001 9.417 8.324 1.00 97.06 119 GLU A O 1
ATOM 917 N N . GLU A 1 120 ? -6.677 11.099 9.777 1.00 97.69 120 GLU A N 1
ATOM 918 C CA . GLU A 1 120 ? -5.746 10.359 10.617 1.00 97.69 120 GLU A CA 1
ATOM 919 C C . GLU A 1 120 ? -6.510 9.482 11.611 1.00 97.69 120 GLU A C 1
ATOM 921 O O . GLU A 1 120 ? -7.341 9.970 12.374 1.00 97.69 120 GLU A O 1
ATOM 926 N N . VAL A 1 121 ? -6.170 8.195 11.650 1.00 97.75 121 VAL A N 1
ATOM 927 C CA . VAL A 1 121 ? -6.641 7.283 12.693 1.00 97.75 121 VAL A CA 1
ATOM 928 C C . VAL A 1 121 ? -5.645 7.291 13.847 1.00 97.75 121 VAL A C 1
ATOM 930 O O . VAL A 1 121 ? -4.466 7.013 13.644 1.00 97.75 121 VAL A O 1
ATOM 933 N N . THR A 1 122 ? -6.124 7.589 15.053 1.00 97.00 122 THR A N 1
ATOM 934 C CA . THR A 1 122 ? -5.299 7.698 16.269 1.00 97.00 122 THR A CA 1
ATOM 935 C C . THR A 1 122 ? -5.635 6.657 17.338 1.00 97.00 122 THR A C 1
ATOM 937 O O . THR A 1 122 ? -4.916 6.558 18.326 1.00 97.00 122 THR A O 1
ATOM 940 N N . SER A 1 123 ? -6.696 5.871 17.143 1.00 95.56 123 SER A N 1
ATOM 941 C CA . SER A 1 123 ? -7.128 4.797 18.040 1.00 95.56 123 SER A CA 1
ATOM 942 C C . SER A 1 123 ? -7.623 3.584 17.253 1.00 95.56 123 SER A C 1
ATOM 944 O O . SER A 1 123 ? -8.071 3.713 16.107 1.00 95.56 123 SER A O 1
ATOM 946 N N . ILE A 1 124 ? -7.541 2.402 17.863 1.00 95.06 124 ILE A N 1
ATOM 947 C CA . ILE A 1 124 ? -7.966 1.138 17.254 1.00 95.06 124 ILE A CA 1
ATOM 948 C C . ILE A 1 124 ? -9.081 0.535 18.112 1.00 95.06 124 ILE A C 1
ATOM 950 O O . ILE A 1 124 ? -8.912 0.329 19.310 1.00 95.06 124 ILE A O 1
ATOM 954 N N . ASP A 1 125 ? -10.221 0.237 17.487 1.00 92.44 125 ASP A N 1
ATOM 955 C CA . ASP A 1 125 ? -11.309 -0.502 18.129 1.00 92.44 125 ASP A CA 1
ATOM 956 C C . ASP A 1 125 ? -11.035 -2.010 18.012 1.00 92.44 125 ASP A C 1
ATOM 958 O O . ASP A 1 125 ? -11.118 -2.590 16.928 1.00 92.44 125 ASP A O 1
ATOM 962 N N . GLU A 1 126 ? -10.703 -2.653 19.135 1.00 91.06 126 GLU A N 1
ATOM 963 C CA . GLU A 1 126 ? -10.420 -4.096 19.214 1.00 91.06 126 GLU A CA 1
ATOM 964 C C . GLU A 1 126 ? -11.634 -4.974 18.856 1.00 91.06 126 GLU A C 1
ATOM 966 O O . GLU A 1 126 ? -11.485 -6.171 18.602 1.00 91.06 126 GLU A O 1
ATOM 971 N N . SER A 1 127 ? -12.844 -4.407 18.818 1.00 91.38 127 SER A N 1
ATOM 972 C CA . SER A 1 127 ? -14.047 -5.125 18.402 1.00 91.38 127 SER A CA 1
ATOM 973 C C . SER A 1 127 ? -14.223 -5.187 16.879 1.00 91.38 127 SER A C 1
ATOM 975 O O . SER A 1 127 ? -15.098 -5.922 16.407 1.00 91.38 127 SER A O 1
ATOM 977 N N . GLU A 1 128 ? -13.424 -4.449 16.100 1.00 93.00 128 GLU A N 1
ATOM 978 C CA . GLU A 1 128 ? -13.464 -4.396 14.634 1.00 93.00 128 GLU A CA 1
ATOM 979 C C . GLU A 1 128 ? -12.345 -5.233 13.990 1.00 93.00 128 GLU A C 1
ATOM 981 O O . GLU A 1 128 ? -11.221 -5.305 14.483 1.00 93.00 128 GLU A O 1
ATOM 986 N N . ILE A 1 129 ? -12.619 -5.833 12.824 1.00 96.06 129 ILE A N 1
ATOM 987 C CA . ILE A 1 129 ? -11.564 -6.474 12.025 1.00 96.06 129 ILE A CA 1
ATOM 988 C C . ILE A 1 129 ? -10.791 -5.373 11.296 1.00 96.06 129 ILE A C 1
ATOM 990 O O . ILE A 1 129 ? -11.315 -4.762 10.361 1.00 96.06 129 ILE A O 1
ATOM 994 N N . THR A 1 130 ? -9.542 -5.153 11.711 1.00 97.31 130 THR A N 1
ATOM 995 C CA . THR A 1 130 ? -8.703 -4.057 11.214 1.00 97.31 130 THR A CA 1
ATOM 996 C C . THR A 1 130 ? -7.389 -4.565 10.620 1.00 97.31 130 THR A C 1
ATOM 998 O O . THR A 1 130 ? -6.650 -5.309 11.260 1.00 97.31 130 THR A O 1
ATOM 1001 N N . ILE A 1 131 ? -7.069 -4.117 9.404 1.00 98.19 131 ILE A N 1
ATOM 1002 C CA . ILE A 1 131 ? -5.752 -4.263 8.774 1.00 98.19 131 ILE A CA 1
ATOM 1003 C C . ILE A 1 131 ? -4.982 -2.954 8.962 1.00 98.19 131 ILE A C 1
ATOM 1005 O O . ILE A 1 131 ? -5.411 -1.897 8.497 1.00 98.19 131 ILE A O 1
ATOM 1009 N N . ILE A 1 132 ? -3.815 -3.024 9.599 1.00 98.06 132 ILE A N 1
ATOM 1010 C CA . ILE A 1 132 ? -2.909 -1.882 9.761 1.00 98.06 132 ILE A CA 1
ATOM 1011 C C . ILE A 1 132 ? -1.842 -1.952 8.662 1.00 98.06 132 ILE A C 1
ATOM 1013 O O . ILE A 1 132 ? -1.021 -2.867 8.639 1.00 98.06 132 ILE A O 1
ATOM 1017 N N . ALA A 1 133 ? -1.864 -0.991 7.738 1.00 98.19 133 ALA A N 1
ATOM 1018 C CA . ALA A 1 133 ? -1.020 -0.934 6.542 1.00 98.19 133 ALA A CA 1
ATOM 1019 C C . ALA A 1 133 ? -0.373 0.455 6.346 1.00 98.19 133 ALA A C 1
ATOM 1021 O O . ALA A 1 133 ? -0.185 0.928 5.222 1.00 98.19 133 ALA A O 1
ATOM 1022 N N . THR A 1 134 ? -0.002 1.112 7.446 1.00 96.75 134 THR A N 1
ATOM 1023 C CA . THR A 1 134 ? 0.490 2.502 7.494 1.00 96.75 134 THR A CA 1
ATOM 1024 C C . THR A 1 134 ? 1.952 2.692 7.090 1.00 96.75 134 THR A C 1
ATOM 1026 O O . THR A 1 134 ? 2.424 3.821 6.960 1.00 96.75 134 THR A O 1
ATOM 1029 N N . GLY A 1 135 ? 2.671 1.599 6.827 1.00 93.81 135 GLY A N 1
ATOM 1030 C CA . GLY A 1 135 ? 4.041 1.639 6.326 1.00 93.81 135 GLY A CA 1
ATOM 1031 C C . GLY A 1 135 ? 5.060 2.196 7.335 1.00 93.81 135 GLY A C 1
ATOM 1032 O O . GLY A 1 135 ? 4.760 2.372 8.517 1.00 93.81 135 GLY A O 1
ATOM 1033 N N . PRO A 1 136 ? 6.296 2.475 6.884 1.00 93.12 136 PRO A N 1
ATOM 1034 C CA . PRO A 1 136 ? 7.401 2.846 7.773 1.00 93.12 136 PRO A CA 1
ATOM 1035 C C . PRO A 1 136 ? 7.255 4.236 8.407 1.00 93.12 136 PRO A C 1
ATOM 1037 O O . PRO A 1 136 ? 7.973 4.548 9.348 1.00 93.12 136 PRO A O 1
ATOM 1040 N N . LEU A 1 137 ? 6.347 5.073 7.896 1.00 92.50 137 LEU A N 1
ATOM 1041 C CA . LEU A 1 137 ? 6.091 6.435 8.379 1.00 92.50 137 LEU A CA 1
ATOM 1042 C C . LEU A 1 137 ? 4.719 6.526 9.061 1.00 92.50 137 LEU A C 1
ATOM 1044 O O . LEU A 1 137 ? 3.958 7.462 8.821 1.00 92.50 137 LEU A O 1
ATOM 1048 N N . THR A 1 138 ? 4.398 5.517 9.871 1.00 95.12 138 THR A N 1
ATOM 1049 C CA . THR A 1 138 ? 3.203 5.505 10.727 1.00 95.12 138 THR A CA 1
ATOM 1050 C C . THR A 1 138 ? 3.207 6.736 11.639 1.00 95.12 138 THR A C 1
ATOM 1052 O O . THR A 1 138 ? 4.265 7.113 12.141 1.00 95.12 138 THR A O 1
ATOM 1055 N N . SER A 1 139 ? 2.052 7.380 11.840 1.00 95.62 139 SER A N 1
ATOM 1056 C CA . SER A 1 139 ? 1.979 8.576 12.684 1.00 95.62 139 SER A CA 1
ATOM 1057 C C . SER A 1 139 ? 2.273 8.255 14.149 1.00 95.62 139 SER A C 1
ATOM 1059 O O . SER A 1 139 ? 1.953 7.167 14.626 1.00 95.62 139 SER A O 1
ATOM 1061 N N . ASP A 1 140 ? 2.845 9.215 14.882 1.00 95.94 140 ASP A N 1
ATOM 1062 C CA . ASP A 1 140 ? 3.236 9.011 16.286 1.00 95.94 140 ASP A CA 1
ATOM 1063 C C . ASP A 1 140 ? 2.059 8.569 17.170 1.00 95.94 140 ASP A C 1
ATOM 1065 O O . ASP A 1 140 ? 2.221 7.725 18.049 1.00 95.94 140 ASP A O 1
ATOM 1069 N N . ALA A 1 141 ? 0.862 9.106 16.910 1.00 96.06 141 ALA A N 1
ATOM 1070 C CA . ALA A 1 141 ? -0.347 8.754 17.647 1.00 96.06 141 ALA A CA 1
ATOM 1071 C C . ALA A 1 141 ? -0.723 7.279 17.439 1.00 96.06 141 ALA A C 1
ATOM 1073 O O . ALA A 1 141 ? -0.905 6.546 18.410 1.00 96.06 141 ALA A O 1
ATOM 1074 N N . LEU A 1 142 ? -0.770 6.820 16.183 1.00 96.62 142 LEU A N 1
ATOM 1075 C CA . LEU A 1 142 ? -1.092 5.429 15.878 1.00 96.62 142 LEU A CA 1
ATOM 1076 C C . LEU A 1 142 ? 0.026 4.471 16.308 1.00 96.62 142 LEU A C 1
ATOM 1078 O O . LEU A 1 142 ? -0.258 3.371 16.769 1.00 96.62 142 LEU A O 1
ATOM 1082 N N . ALA A 1 143 ? 1.293 4.881 16.202 1.00 96.12 143 ALA A N 1
ATOM 1083 C CA . ALA A 1 143 ? 2.422 4.099 16.702 1.00 96.12 143 ALA A CA 1
ATOM 1084 C C . ALA A 1 143 ? 2.324 3.881 18.222 1.00 96.12 143 ALA A C 1
ATOM 1086 O O . ALA A 1 143 ? 2.539 2.764 18.696 1.00 96.12 143 ALA A O 1
ATOM 1087 N N . GLY A 1 144 ? 1.943 4.920 18.974 1.00 96.50 144 GLY A N 1
ATOM 1088 C CA . GLY A 1 144 ? 1.660 4.820 20.406 1.00 96.50 144 GLY A CA 1
ATOM 1089 C C . GLY A 1 144 ? 0.519 3.849 20.713 1.00 96.50 144 GLY A C 1
ATOM 1090 O O . GLY A 1 144 ? 0.648 3.015 21.608 1.00 96.50 144 GLY A O 1
ATOM 1091 N N . GLU A 1 145 ? -0.559 3.891 19.930 1.00 95.88 145 GLU A N 1
ATOM 1092 C CA . GLU A 1 145 ? -1.691 2.975 20.098 1.00 95.88 145 GLU A CA 1
ATOM 1093 C C . GLU A 1 145 ? -1.325 1.514 19.785 1.00 95.88 145 GLU A C 1
ATOM 1095 O O . GLU A 1 145 ? -1.656 0.606 20.548 1.00 95.88 145 GLU A O 1
ATOM 1100 N N . ILE A 1 146 ? -0.574 1.271 18.706 1.00 94.00 146 ILE A N 1
ATOM 1101 C CA . ILE A 1 146 ? -0.062 -0.067 18.371 1.00 94.00 146 ILE A CA 1
ATOM 1102 C C . ILE A 1 146 ? 0.825 -0.596 19.504 1.00 94.00 146 ILE A C 1
ATOM 1104 O O . ILE A 1 146 ? 0.718 -1.768 19.877 1.00 94.00 146 ILE A O 1
ATOM 1108 N N . ALA A 1 147 ? 1.687 0.252 20.073 1.00 93.62 147 ALA A N 1
ATOM 1109 C CA . ALA A 1 147 ? 2.540 -0.121 21.197 1.00 93.62 147 ALA A CA 1
ATOM 1110 C C . ALA A 1 147 ? 1.721 -0.464 22.452 1.00 93.62 147 ALA A C 1
ATOM 1112 O O . ALA A 1 147 ? 2.022 -1.467 23.108 1.00 93.62 147 ALA A O 1
ATOM 1113 N N . ARG A 1 148 ? 0.667 0.309 22.758 1.00 93.44 148 ARG A N 1
ATOM 1114 C CA . ARG A 1 148 ? -0.268 0.027 23.861 1.00 93.44 148 ARG A CA 1
ATOM 1115 C C . ARG A 1 148 ? -0.891 -1.361 23.704 1.00 93.44 148 ARG A C 1
ATOM 1117 O O . ARG A 1 148 ? -0.741 -2.195 24.595 1.00 93.44 148 ARG A O 1
ATOM 1124 N N . LEU A 1 149 ? -1.500 -1.633 22.549 1.00 90.62 149 LEU A N 1
ATOM 1125 C CA . LEU A 1 149 ? -2.147 -2.918 22.256 1.00 90.62 149 LEU A CA 1
ATOM 1126 C C . LEU A 1 149 ? -1.170 -4.096 22.294 1.00 90.62 149 LEU A C 1
ATOM 1128 O O . LEU A 1 149 ? -1.471 -5.149 22.857 1.00 90.62 149 LEU A O 1
ATOM 1132 N N . SER A 1 150 ? 0.024 -3.913 21.730 1.00 88.31 150 SER A N 1
ATOM 1133 C CA . SER A 1 150 ? 1.053 -4.958 21.709 1.00 88.31 150 SER A CA 1
ATOM 1134 C C . SER A 1 150 ? 1.548 -5.284 23.120 1.00 88.31 150 SER A C 1
ATOM 1136 O O . SER A 1 150 ? 1.762 -6.448 23.451 1.00 88.31 150 SER A O 1
ATOM 1138 N N . THR A 1 151 ? 1.684 -4.271 23.978 1.00 82.25 151 THR A N 1
ATOM 1139 C CA . THR A 1 151 ? 2.143 -4.451 25.363 1.00 82.25 151 THR A CA 1
ATOM 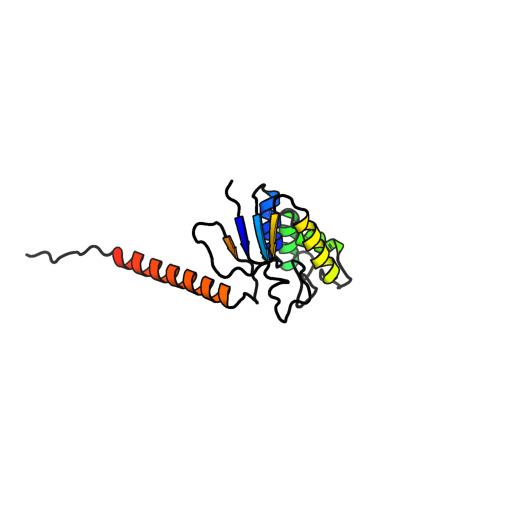1140 C C . THR A 1 151 ? 1.067 -5.097 26.237 1.00 82.25 151 THR A C 1
ATOM 1142 O O . THR A 1 151 ? 1.368 -6.003 27.014 1.00 82.25 151 THR A O 1
ATOM 1145 N N . GLU A 1 152 ? -0.198 -4.700 26.084 1.00 72.06 152 GLU A N 1
ATOM 1146 C CA . GLU A 1 152 ? -1.325 -5.334 26.781 1.00 72.06 152 GLU A CA 1
ATOM 1147 C C . GLU A 1 152 ? -1.527 -6.798 26.376 1.00 72.06 152 GLU A C 1
ATOM 1149 O O . GLU A 1 152 ? -1.903 -7.621 27.213 1.00 72.06 152 GLU A O 1
ATOM 1154 N N . CYS A 1 153 ? -1.274 -7.137 25.109 1.00 60.00 153 CYS A N 1
ATOM 1155 C CA . CYS A 1 153 ? -1.305 -8.518 24.636 1.00 60.00 153 CYS A CA 1
ATOM 1156 C C . CYS A 1 153 ? -0.233 -9.360 25.338 1.00 60.00 153 CYS A C 1
ATOM 1158 O O . CYS A 1 153 ? -0.548 -10.400 25.911 1.00 60.00 153 CYS A O 1
ATOM 1160 N N . VAL A 1 154 ? 1.009 -8.867 25.378 1.00 63.22 154 VAL A N 1
ATOM 1161 C CA . VAL A 1 154 ? 2.120 -9.546 26.058 1.00 63.22 154 VAL A CA 1
ATOM 1162 C C . VAL A 1 154 ? 1.832 -9.726 27.555 1.00 63.22 154 VAL A C 1
ATOM 1164 O O . VAL A 1 154 ? 2.020 -10.818 28.085 1.00 63.22 154 VAL A O 1
ATOM 1167 N N . ALA A 1 155 ? 1.307 -8.700 28.232 1.00 57.72 155 ALA A N 1
ATOM 1168 C CA . ALA A 1 155 ? 0.942 -8.789 29.648 1.00 57.72 155 ALA A CA 1
ATOM 1169 C C . ALA A 1 155 ? -0.168 -9.824 29.919 1.00 57.72 155 ALA A C 1
ATOM 1171 O O . ALA A 1 155 ? -0.086 -10.568 30.897 1.00 57.72 155 ALA A O 1
ATOM 1172 N N . ARG A 1 156 ? -1.184 -9.912 29.046 1.00 59.84 156 ARG A N 1
ATOM 1173 C CA . ARG A 1 156 ? -2.249 -10.926 29.148 1.00 59.84 156 ARG A CA 1
ATOM 1174 C C . ARG A 1 156 ? -1.718 -12.347 28.963 1.00 59.84 156 ARG A C 1
ATOM 1176 O O . ARG A 1 156 ? -2.141 -13.231 29.701 1.00 59.84 156 ARG A O 1
ATOM 1183 N N . THR A 1 157 ? -0.770 -12.558 28.050 1.00 58.81 157 THR A N 1
ATOM 1184 C CA . THR A 1 157 ? -0.120 -13.866 27.874 1.00 58.81 157 THR A CA 1
ATOM 1185 C C . THR A 1 157 ? 0.582 -14.306 29.161 1.00 58.81 157 THR A C 1
ATOM 1187 O O . THR A 1 157 ? 0.326 -15.406 29.642 1.00 58.81 157 THR A O 1
ATOM 1190 N N . PHE A 1 158 ? 1.361 -13.420 29.791 1.00 54.50 158 PHE A N 1
ATOM 1191 C CA . PHE A 1 158 ? 2.073 -13.745 31.033 1.00 54.50 158 PHE A CA 1
ATOM 1192 C C . PHE A 1 158 ? 1.153 -13.994 32.235 1.00 54.50 158 PHE A C 1
ATOM 1194 O O . PHE A 1 158 ? 1.433 -14.873 33.047 1.00 54.50 158 PHE A O 1
ATOM 1201 N N . LEU A 1 159 ? 0.047 -13.255 32.357 1.00 56.44 159 LEU A N 1
ATOM 1202 C CA . LEU A 1 159 ? -0.927 -13.495 33.428 1.00 56.44 159 LEU A CA 1
ATOM 1203 C C . LEU A 1 159 ? -1.694 -14.809 33.222 1.00 56.44 159 LEU A C 1
ATOM 1205 O O . LEU A 1 159 ? -1.946 -15.514 34.192 1.00 56.44 159 LEU A O 1
ATOM 1209 N N . SER A 1 160 ? -1.993 -15.185 31.973 1.00 55.41 160 SER A N 1
ATOM 1210 C CA . SER A 1 160 ? -2.655 -16.465 31.682 1.00 55.41 160 SER A CA 1
ATOM 1211 C C . SER A 1 160 ? -1.777 -17.690 31.970 1.00 55.41 160 SER A C 1
ATOM 1213 O O . SER A 1 160 ? -2.298 -18.741 32.331 1.00 55.41 160 SER A O 1
ATOM 1215 N N . GLU A 1 161 ? -0.451 -17.558 31.865 1.00 54.53 161 GLU A N 1
ATOM 1216 C CA . GLU A 1 161 ? 0.491 -18.626 32.229 1.00 54.53 161 GLU A CA 1
ATOM 1217 C C . GLU A 1 161 ? 0.627 -18.772 33.755 1.00 54.53 161 GLU A C 1
ATOM 1219 O O . GLU A 1 161 ? 0.723 -19.890 34.259 1.00 54.53 161 GLU A O 1
ATOM 1224 N N . ALA A 1 162 ? 0.550 -17.666 34.506 1.00 55.88 162 ALA A N 1
ATOM 1225 C CA . ALA A 1 162 ? 0.667 -17.662 35.967 1.00 55.88 162 ALA A CA 1
ATOM 1226 C C . ALA A 1 162 ? -0.553 -18.253 36.707 1.00 55.88 162 ALA A C 1
ATOM 1228 O O . ALA A 1 162 ? -0.428 -18.660 37.859 1.00 55.88 162 ALA A O 1
ATOM 1229 N N . GLU A 1 163 ? -1.723 -18.336 36.068 1.00 54.31 163 GLU A N 1
ATOM 1230 C CA . GLU A 1 163 ? -2.954 -18.874 36.675 1.00 54.31 163 GLU A CA 1
ATOM 1231 C C . GLU A 1 163 ? -3.120 -20.402 36.508 1.00 54.31 163 GLU A C 1
ATOM 1233 O O . GLU A 1 163 ? -4.156 -20.954 36.880 1.00 54.31 163 GLU A O 1
ATOM 1238 N N . THR A 1 164 ? -2.115 -21.113 35.972 1.00 52.84 164 THR A N 1
ATOM 1239 C CA . THR A 1 164 ? -2.197 -22.567 35.703 1.00 52.84 164 THR A CA 1
ATOM 1240 C C . THR A 1 164 ? -1.388 -23.476 36.634 1.00 52.84 164 THR A C 1
ATOM 1242 O O . THR A 1 164 ? -1.394 -24.690 36.428 1.00 52.84 164 THR A O 1
ATOM 1245 N N . GLU A 1 165 ? -0.757 -22.963 37.695 1.00 50.25 165 GLU A N 1
ATOM 1246 C CA . GLU A 1 165 ? -0.194 -23.830 38.743 1.00 50.25 165 GLU A CA 1
ATOM 1247 C C . GLU A 1 165 ? -1.279 -24.217 39.766 1.00 50.25 165 GLU A C 1
ATOM 1249 O O . GLU A 1 165 ? -1.776 -23.352 40.493 1.00 50.25 165 GLU A O 1
ATOM 1254 N N . PRO A 1 166 ? -1.683 -25.500 39.865 1.00 50.28 166 PRO A N 1
ATOM 1255 C CA . PRO A 1 166 ? -2.536 -25.933 40.956 1.00 50.28 166 PRO A CA 1
ATOM 1256 C C . PRO A 1 166 ? -1.718 -25.921 42.251 1.00 50.28 166 PRO A C 1
ATOM 1258 O O . PRO A 1 166 ? -0.687 -26.584 42.352 1.00 50.28 166 PRO A O 1
ATOM 1261 N N . ASP A 1 167 ? -2.215 -25.182 43.241 1.00 54.94 167 ASP A N 1
ATOM 1262 C CA . ASP A 1 167 ? -1.763 -25.191 44.632 1.00 54.94 167 ASP A CA 1
ATOM 1263 C C . ASP A 1 167 ? -1.833 -26.623 45.194 1.00 54.94 167 ASP A C 1
ATOM 1265 O O . ASP A 1 167 ? -2.860 -27.080 45.705 1.00 54.94 167 ASP A O 1
ATOM 1269 N N . SER A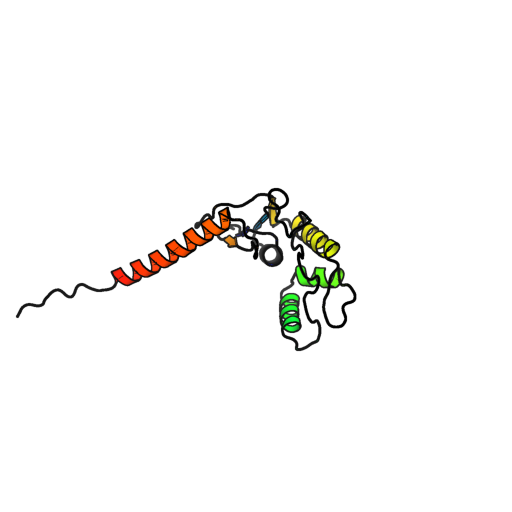 1 168 ? -0.746 -27.383 45.047 1.00 57.03 168 SER A N 1
ATOM 1270 C CA . SER A 1 168 ? -0.556 -28.641 45.756 1.00 57.03 168 SER A CA 1
ATOM 1271 C C . SER A 1 168 ? -0.192 -28.306 47.200 1.00 57.03 168 SER A C 1
ATOM 1273 O O . SER A 1 168 ? 0.984 -28.230 47.564 1.00 57.03 168 SER A O 1
ATOM 1275 N N . GLY A 1 169 ? -1.228 -28.058 48.004 1.00 54.25 169 GLY A N 1
ATOM 1276 C CA . GLY A 1 169 ? -1.111 -27.835 49.440 1.00 54.25 169 GLY A CA 1
ATOM 1277 C C . GLY A 1 169 ? -0.342 -28.963 50.147 1.00 54.25 169 GLY A C 1
ATOM 1278 O O . GLY A 1 169 ? -0.257 -30.084 49.639 1.00 54.25 169 GLY A O 1
ATOM 1279 N N . PRO A 1 170 ? 0.238 -28.689 51.329 1.00 59.62 170 PRO A N 1
ATOM 1280 C CA . PRO A 1 170 ? 1.144 -29.616 51.986 1.00 59.62 170 PRO A CA 1
ATOM 1281 C C . PRO A 1 170 ? 0.351 -30.798 52.545 1.00 59.62 170 PRO A C 1
ATOM 1283 O O . PRO A 1 170 ? -0.396 -30.648 53.517 1.00 59.62 170 PRO A O 1
ATOM 1286 N N . ASP A 1 171 ? 0.520 -31.971 51.935 1.00 55.00 171 ASP A N 1
ATOM 1287 C CA . ASP A 1 171 ? -0.006 -33.211 52.491 1.00 55.00 171 ASP A CA 1
ATOM 1288 C C . ASP A 1 1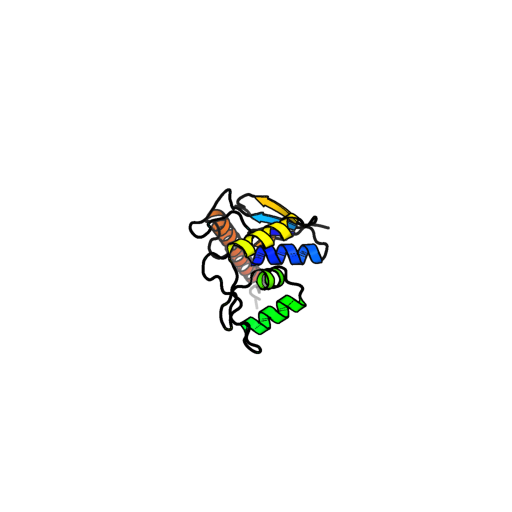71 ? 0.744 -33.538 53.787 1.00 55.00 171 ASP A C 1
ATOM 1290 O O . ASP A 1 171 ? 1.977 -33.598 53.840 1.00 55.00 171 ASP A O 1
ATOM 1294 N N . ARG A 1 172 ? -0.034 -33.661 54.861 1.00 47.22 172 ARG A N 1
ATOM 1295 C CA . ARG A 1 172 ? 0.423 -33.987 56.207 1.00 47.22 172 ARG A CA 1
ATOM 1296 C C . ARG A 1 172 ? 0.313 -35.496 56.382 1.00 47.22 172 ARG A C 1
ATOM 1298 O O . ARG A 1 172 ? -0.802 -35.972 56.559 1.00 47.22 172 ARG A O 1
ATOM 1305 N N . THR A 1 173 ? 1.443 -36.186 56.502 1.00 51.72 173 THR A N 1
ATOM 1306 C CA . THR A 1 173 ? 1.624 -37.346 57.400 1.00 51.72 173 THR A CA 1
ATOM 1307 C C . THR A 1 173 ? 3.094 -37.536 57.711 1.00 51.72 173 THR A C 1
ATOM 1309 O O . THR A 1 173 ? 3.883 -37.549 56.742 1.00 51.72 173 THR A O 1
#

pLDDT: mean 90.98, std 14.08, range [47.22, 98.81]

Secondary structure (DSSP, 8-state):
-PPEEEE--SHHHHHHHHHHHTTT--EEEE--TTTS--TT--SS-TT--SS-SEEEE-STTSHHHHHHHHHHHTT-HHHHHHHHTEE--TTEEEE-HHHHHHHHHHHHHH-TTEEEE-S------TTS-EEE--GGG--HHHHHHHHHHHHHHHHHHHHHHHTT---------